Protein AF-A0A9Q9P8Y9-F1 (afdb_monomer)

Nearest PDB structures (foldseek):
  1ya9-assembly1_A  TM=4.836E-01  e=4.601E-01  Mus musculus
  8grx-assembly1_C  TM=4.770E-01  e=2.647E+00  Homo sapiens

Foldseek 3Di:
DDDPPPDPPPDDDPVVLVVVVVVLVVVVVVLVVLVVVLVPDDDDPPDPQVVQCVVCVPQRLVVLLSVLSVLLSVLSVVQVCVCVVVVNDDPPVSNVVSNVSSVVSNVLNCCLPVDPDSVNSNVSRD

Sequence (126 aa):
MNDPTGVRNTRESDADAQRGFEFLQLSFARLTALEQLVETLEERNRSSLAGDRAATAYNPIPDQVIGLLVAATDHLRAVQVTVEDSGGKILAMSLFTLVRSAIEMTGTGLWILQPRSRDDRVLRSF

Mean predicted aligned error: 5.81 Å

pLDDT: mean 90.91, std 10.77, range [40.72, 98.62]

Structure (mmCIF, N/CA/C/O backbone):
data_AF-A0A9Q9P8Y9-F1
#
_entry.id   AF-A0A9Q9P8Y9-F1
#
loop_
_atom_site.group_PDB
_atom_site.id
_atom_site.type_symbol
_atom_site.label_atom_id
_atom_site.label_alt_id
_atom_site.label_comp_id
_atom_site.label_asym_id
_atom_site.label_entity_id
_atom_site.label_seq_id
_atom_site.pdbx_PDB_ins_code
_atom_site.Cartn_x
_atom_site.Cartn_y
_atom_site.Cartn_z
_atom_site.occupancy
_atom_site.B_iso_or_equiv
_atom_site.auth_seq_id
_atom_site.auth_comp_id
_atom_site.auth_asym_id
_atom_site.auth_atom_id
_atom_site.pdbx_PDB_model_num
ATOM 1 N N . MET A 1 1 ? -15.771 25.275 35.945 1.00 40.72 1 MET A N 1
ATOM 2 C CA . MET A 1 1 ? -15.948 24.463 37.166 1.00 40.72 1 MET A CA 1
ATOM 3 C C . MET A 1 1 ? -15.036 23.260 36.997 1.00 40.72 1 MET A C 1
ATOM 5 O O . MET A 1 1 ? -15.264 22.485 36.081 1.00 40.72 1 MET A O 1
ATOM 9 N N . ASN A 1 2 ? -13.922 23.233 37.731 1.00 43.69 2 ASN A N 1
ATOM 10 C CA . ASN A 1 2 ? -12.843 22.255 37.558 1.00 43.69 2 ASN A CA 1
ATOM 11 C C . ASN A 1 2 ? -13.190 20.952 38.289 1.00 43.69 2 ASN A C 1
ATOM 13 O O . ASN A 1 2 ? -13.640 21.004 39.432 1.00 43.69 2 ASN A O 1
ATOM 17 N N . ASP A 1 3 ? -12.974 19.815 37.629 1.00 52.88 3 ASP A N 1
ATOM 18 C CA . ASP A 1 3 ? -13.078 18.476 38.217 1.00 52.88 3 ASP A CA 1
ATOM 19 C C . ASP A 1 3 ? -11.989 18.299 39.302 1.00 52.88 3 ASP A C 1
ATOM 21 O O . ASP A 1 3 ? -10.804 18.493 39.009 1.00 52.88 3 ASP A O 1
ATOM 25 N N . PRO A 1 4 ? -12.357 17.977 40.557 1.00 56.16 4 PRO A N 1
ATOM 26 C CA . PRO A 1 4 ? -11.436 17.936 41.691 1.00 56.16 4 PRO A CA 1
ATOM 27 C C . PRO A 1 4 ? -10.519 16.699 41.748 1.00 56.16 4 PRO A C 1
ATOM 29 O O . PRO A 1 4 ? -9.763 16.571 42.708 1.00 56.16 4 PRO A O 1
ATOM 32 N N . THR A 1 5 ? -10.536 15.793 40.762 1.00 63.19 5 THR A N 1
ATOM 33 C CA . THR A 1 5 ? -9.731 14.552 40.817 1.00 63.19 5 THR A CA 1
ATOM 34 C C . THR A 1 5 ? -8.419 14.573 40.026 1.00 63.19 5 THR A C 1
ATOM 36 O O . THR A 1 5 ? -7.591 13.687 40.215 1.00 63.19 5 THR A O 1
ATOM 39 N N . GLY A 1 6 ? -8.168 15.573 39.174 1.00 58.34 6 GLY A N 1
ATOM 40 C CA . GLY A 1 6 ? -6.882 15.747 38.472 1.00 58.34 6 GLY A CA 1
ATOM 41 C C . GLY A 1 6 ? -6.476 14.620 37.504 1.00 58.34 6 GLY A C 1
ATOM 42 O O . GLY A 1 6 ? -5.433 14.716 36.854 1.00 58.34 6 GLY A O 1
ATOM 43 N N . VAL A 1 7 ? -7.282 13.566 37.363 1.00 65.06 7 VAL A N 1
ATOM 44 C CA . VAL A 1 7 ? -7.034 12.474 36.422 1.00 65.06 7 VAL A CA 1
ATOM 45 C C . VAL A 1 7 ? -7.458 12.953 35.039 1.00 65.06 7 VAL A C 1
ATOM 47 O O . VAL A 1 7 ? -8.630 13.231 34.798 1.00 65.06 7 VA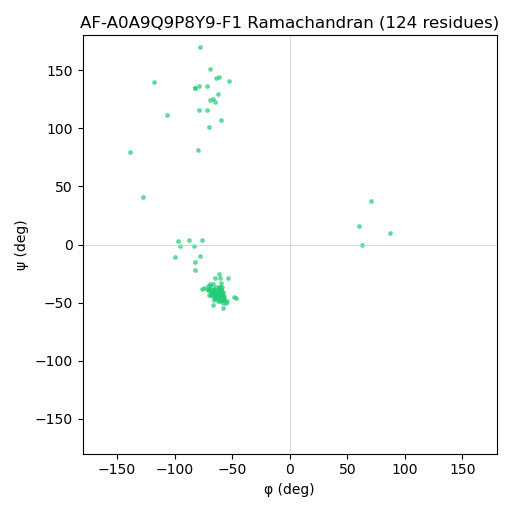L A O 1
ATOM 50 N N . ARG A 1 8 ? -6.506 13.067 34.105 1.00 62.22 8 ARG A N 1
ATOM 51 C CA . ARG A 1 8 ? -6.833 13.309 32.694 1.00 62.22 8 ARG A CA 1
ATOM 52 C C . ARG A 1 8 ? -7.692 12.149 32.198 1.00 62.22 8 ARG A C 1
ATOM 54 O O . ARG A 1 8 ? -7.180 11.052 31.995 1.00 62.22 8 ARG A O 1
ATOM 61 N N . ASN A 1 9 ? -8.981 12.397 31.991 1.00 68.75 9 ASN A N 1
ATOM 62 C CA . ASN A 1 9 ? -9.836 11.463 31.283 1.00 68.75 9 ASN A CA 1
ATOM 63 C C . ASN A 1 9 ? -9.423 11.465 29.802 1.00 68.75 9 ASN A C 1
ATOM 65 O O . ASN A 1 9 ? -9.742 12.394 29.066 1.00 68.75 9 ASN A O 1
ATOM 69 N N . THR A 1 10 ? -8.656 10.454 29.392 1.00 75.19 10 THR A N 1
ATOM 70 C CA . THR A 1 10 ? -8.249 10.236 27.995 1.00 75.19 10 THR A CA 1
ATOM 71 C C . THR A 1 10 ? -9.267 9.408 27.216 1.00 75.19 10 THR A C 1
ATOM 73 O O . THR A 1 10 ? -8.999 9.047 26.072 1.00 75.19 10 THR A O 1
ATOM 76 N N . ARG A 1 11 ? -10.409 9.060 27.827 1.00 79.50 11 ARG A N 1
ATOM 77 C CA . ARG A 1 11 ? -11.464 8.315 27.149 1.00 79.50 11 ARG A CA 1
ATOM 78 C C . ARG A 1 11 ? -12.107 9.215 26.098 1.00 79.50 11 ARG A C 1
ATOM 80 O O . ARG A 1 11 ? -12.604 10.295 26.407 1.00 79.50 11 ARG A O 1
ATOM 87 N N . GLU A 1 12 ? -12.107 8.724 24.871 1.00 81.62 12 GLU A N 1
ATOM 88 C CA . GLU A 1 12 ? -12.853 9.298 23.761 1.00 81.62 12 GLU A CA 1
ATOM 89 C C . GLU A 1 12 ? -14.364 9.285 24.062 1.00 81.62 12 GLU A C 1
ATOM 91 O O . GLU A 1 12 ? -14.868 8.376 24.731 1.00 81.62 12 GLU A O 1
ATOM 96 N N . SER A 1 13 ? -15.095 10.311 23.619 1.00 87.62 13 SER A N 1
ATOM 97 C CA . SER A 1 13 ? -16.550 10.314 23.781 1.00 87.62 13 SER A CA 1
ATOM 98 C C . SER A 1 13 ? -17.181 9.245 22.885 1.00 87.62 13 SER A C 1
ATOM 100 O O . SER A 1 13 ? -16.668 8.950 21.808 1.00 87.62 13 SER A O 1
ATOM 102 N N . ASP A 1 14 ? -18.324 8.682 23.281 1.00 87.88 14 ASP A N 1
ATOM 103 C CA . ASP A 1 14 ? -18.980 7.645 22.470 1.00 87.88 14 ASP A CA 1
ATOM 104 C C . ASP A 1 14 ? -19.375 8.176 21.071 1.00 87.88 14 ASP A C 1
ATOM 106 O O . AS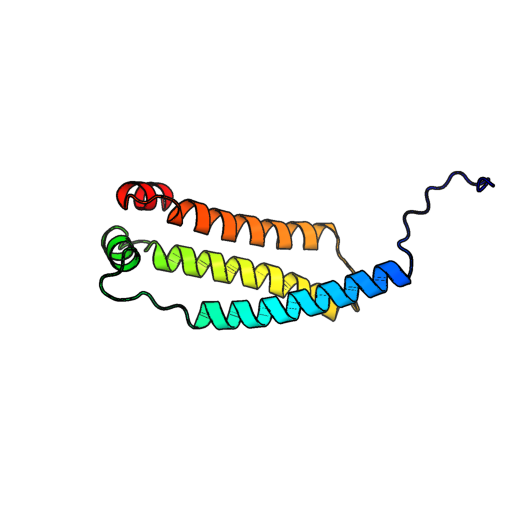P A 1 14 ? -19.364 7.437 20.088 1.00 87.88 14 ASP A O 1
ATOM 110 N N . ALA A 1 15 ? -19.655 9.482 20.957 1.00 88.62 15 ALA A N 1
ATOM 111 C CA . ALA A 1 15 ? -19.920 10.145 19.679 1.00 88.62 15 ALA A CA 1
ATOM 112 C C . ALA A 1 15 ? -18.665 10.257 18.793 1.00 88.62 15 ALA A C 1
ATOM 114 O O . ALA A 1 15 ? -18.757 10.112 17.576 1.00 88.62 15 ALA A O 1
ATOM 115 N N . ASP A 1 16 ? -17.495 10.515 19.380 1.00 88.25 16 ASP A N 1
ATOM 116 C CA . ASP A 1 16 ? -16.222 10.534 18.652 1.00 88.25 16 ASP A CA 1
ATOM 117 C C . ASP A 1 16 ? -15.843 9.129 18.178 1.00 88.25 16 ASP A C 1
ATOM 119 O O . ASP A 1 16 ? -15.528 8.951 17.002 1.00 88.25 16 ASP A O 1
ATOM 123 N N . ALA A 1 17 ? -16.002 8.126 19.046 1.00 84.56 17 ALA A N 1
ATOM 124 C CA . ALA A 1 17 ? -15.757 6.726 18.713 1.00 84.56 17 ALA A CA 1
ATOM 125 C C . ALA A 1 17 ? -16.641 6.252 17.544 1.00 84.56 17 ALA A C 1
ATOM 127 O O . ALA A 1 17 ? -16.152 5.625 16.602 1.00 84.56 17 ALA A O 1
ATOM 128 N N . GLN A 1 18 ? -17.931 6.613 17.553 1.00 87.69 18 GLN A N 1
ATOM 129 C CA . GLN A 1 18 ? -18.853 6.302 16.459 1.00 87.69 18 GLN A CA 1
ATOM 130 C C . GLN A 1 18 ? -18.425 6.965 15.139 1.00 87.69 18 GLN A C 1
ATOM 132 O O . GLN A 1 18 ? -18.389 6.306 14.099 1.00 87.69 18 GLN A O 1
ATOM 137 N N . ARG A 1 19 ? -18.031 8.247 15.173 1.00 89.88 19 ARG A N 1
ATOM 138 C CA . ARG A 1 19 ? -17.510 8.950 13.986 1.00 89.88 19 ARG A CA 1
ATOM 139 C C . ARG A 1 19 ? -16.224 8.315 13.456 1.00 89.88 19 ARG A C 1
ATOM 141 O O . ARG A 1 19 ? -16.052 8.199 12.243 1.00 89.88 19 ARG A O 1
ATOM 148 N N . GLY A 1 20 ? -15.330 7.892 14.349 1.00 88.06 20 GLY A N 1
ATOM 149 C CA . GLY A 1 20 ? -14.112 7.168 13.991 1.00 88.06 20 GLY A CA 1
ATOM 150 C C . GLY A 1 20 ? -14.419 5.850 13.279 1.00 88.06 20 GLY A C 1
ATOM 151 O O . GLY A 1 20 ? -13.811 5.544 12.252 1.00 88.06 20 GLY A O 1
ATOM 152 N N . PHE A 1 21 ? -15.413 5.105 13.766 1.00 85.56 21 PHE A N 1
ATOM 153 C CA . PHE A 1 21 ? -15.847 3.853 13.151 1.00 85.56 21 PHE A CA 1
ATOM 154 C C . PHE A 1 21 ? -16.440 4.055 11.747 1.00 85.56 21 PHE A C 1
ATOM 156 O O . PHE A 1 21 ? -16.061 3.350 10.813 1.00 85.56 21 PHE A O 1
ATOM 163 N N . GLU A 1 22 ? -17.296 5.060 11.555 1.00 90.12 22 GLU A N 1
ATOM 164 C CA . GLU A 1 22 ? -17.842 5.411 10.233 1.00 90.12 22 GLU A CA 1
ATOM 165 C C . GLU A 1 22 ? -16.736 5.799 9.238 1.00 90.12 22 GLU A C 1
ATOM 167 O O . GLU A 1 22 ? -16.745 5.387 8.074 1.00 90.12 22 GLU A O 1
ATOM 172 N N . PHE A 1 23 ? -15.731 6.547 9.701 1.00 91.19 23 PHE A N 1
ATOM 173 C CA . PHE A 1 23 ? -14.573 6.898 8.882 1.00 91.19 23 PHE A CA 1
ATOM 174 C C . PHE A 1 23 ? -13.733 5.669 8.494 1.00 91.19 23 PHE A C 1
ATOM 176 O O . PHE A 1 23 ? -13.256 5.578 7.356 1.00 91.19 23 PHE A O 1
ATOM 183 N N . LEU A 1 24 ? -13.572 4.705 9.406 1.00 89.25 24 LEU A N 1
ATOM 184 C CA . LEU A 1 24 ? -12.902 3.434 9.117 1.00 89.25 24 LEU A CA 1
ATOM 185 C C . LEU A 1 24 ? -13.667 2.626 8.066 1.00 89.25 24 LEU A C 1
ATOM 187 O O . LEU A 1 24 ? -13.057 2.181 7.098 1.00 89.25 24 LEU A O 1
ATOM 191 N N . GLN A 1 25 ? -14.992 2.518 8.180 1.00 89.94 25 GLN A N 1
ATOM 192 C CA . GLN A 1 25 ? -15.817 1.828 7.181 1.00 89.94 25 GLN A CA 1
ATOM 193 C C . GLN A 1 25 ? -15.671 2.444 5.784 1.00 89.94 25 GLN A C 1
ATOM 195 O O . GLN A 1 25 ? -15.470 1.725 4.802 1.00 89.94 25 GLN A O 1
ATOM 200 N N . LEU A 1 26 ? -15.700 3.778 5.684 1.00 94.00 26 LEU A N 1
ATOM 201 C CA . LEU A 1 26 ? -15.450 4.473 4.420 1.00 94.00 26 LEU A CA 1
ATOM 202 C C . LEU A 1 26 ? -14.048 4.163 3.872 1.00 94.00 26 LEU A C 1
ATOM 204 O O . LEU A 1 26 ? -13.869 3.985 2.666 1.00 94.00 26 LEU A O 1
ATOM 208 N N . SER A 1 27 ? -13.049 4.100 4.751 1.00 93.69 27 SER A N 1
ATOM 209 C CA . SER A 1 27 ? -11.667 3.790 4.379 1.00 93.69 27 SER A CA 1
ATOM 210 C C . SER A 1 27 ? -11.516 2.349 3.881 1.00 93.69 27 SER A C 1
ATOM 212 O O . SER A 1 27 ? -10.833 2.125 2.885 1.00 93.69 27 SER A O 1
ATOM 214 N N . PHE A 1 28 ? -12.212 1.386 4.485 1.00 94.06 28 PHE A N 1
ATOM 215 C CA . PHE A 1 28 ? -12.225 -0.016 4.053 1.00 94.06 28 PHE A CA 1
ATOM 216 C C . PHE A 1 28 ? -12.957 -0.230 2.722 1.00 94.06 28 PHE A C 1
ATOM 218 O O . PHE A 1 28 ? -12.512 -1.011 1.876 1.00 94.06 28 PHE A O 1
ATOM 225 N N . ALA A 1 29 ? -14.030 0.524 2.471 1.00 94.94 29 ALA A N 1
ATOM 226 C CA . ALA A 1 29 ? -14.674 0.535 1.158 1.00 94.94 29 ALA A CA 1
ATOM 227 C C . ALA A 1 29 ? -13.716 1.053 0.069 1.00 94.94 29 ALA A C 1
ATOM 229 O O . ALA A 1 29 ? -13.619 0.471 -1.012 1.00 94.94 29 ALA A O 1
ATOM 230 N N . ARG A 1 30 ? -12.951 2.113 0.368 1.00 95.88 30 ARG A N 1
ATOM 231 C CA . ARG A 1 30 ? -11.913 2.633 -0.538 1.00 95.88 30 ARG A CA 1
ATOM 232 C C . ARG A 1 30 ? -10.780 1.635 -0.751 1.00 95.88 30 ARG A C 1
ATOM 234 O O . ARG A 1 30 ? -10.340 1.488 -1.884 1.00 95.88 30 ARG A O 1
ATOM 241 N N . LEU A 1 31 ? -10.336 0.950 0.304 1.00 96.56 31 LEU A N 1
ATOM 242 C CA . LEU A 1 31 ? -9.324 -0.104 0.207 1.00 96.56 31 LEU A CA 1
ATOM 243 C C . LEU A 1 31 ? -9.764 -1.202 -0.765 1.00 96.56 31 LEU A C 1
ATOM 245 O O . LEU A 1 31 ? -9.011 -1.546 -1.665 1.00 96.56 31 LEU A O 1
ATOM 249 N N . THR A 1 32 ? -11.007 -1.670 -0.646 1.00 96.62 32 THR A N 1
ATOM 250 C CA . THR A 1 32 ? -11.556 -2.703 -1.539 1.00 96.62 32 THR A CA 1
ATOM 251 C C . THR A 1 32 ? -11.535 -2.259 -3.007 1.00 96.62 32 THR A C 1
ATOM 253 O O . THR A 1 32 ? -11.146 -3.021 -3.886 1.00 96.62 32 THR A O 1
ATOM 256 N N . ALA A 1 33 ? -11.901 -1.004 -3.289 1.00 95.75 33 ALA A N 1
ATOM 257 C CA . ALA A 1 33 ? -11.825 -0.462 -4.646 1.00 95.75 33 ALA A CA 1
ATOM 258 C C . ALA A 1 33 ? -10.375 -0.319 -5.153 1.00 95.75 33 ALA A C 1
ATOM 260 O O . ALA A 1 33 ? -10.116 -0.483 -6.344 1.00 95.75 33 ALA A O 1
ATOM 261 N N . LEU A 1 34 ? -9.426 -0.007 -4.264 1.00 95.75 34 LEU A N 1
ATOM 262 C CA . LEU A 1 34 ? -8.006 0.094 -4.605 1.00 95.75 34 LEU A CA 1
ATOM 263 C C . LEU A 1 34 ? -7.386 -1.271 -4.908 1.00 95.75 34 LEU A C 1
ATOM 265 O O . LEU A 1 34 ? -6.658 -1.376 -5.886 1.00 95.75 34 LEU A O 1
ATOM 269 N N . GLU A 1 35 ? -7.689 -2.301 -4.120 1.00 96.88 35 GLU A N 1
ATOM 270 C CA . GLU A 1 35 ? -7.240 -3.678 -4.376 1.00 96.88 35 GLU A CA 1
ATOM 271 C C . GLU A 1 35 ? -7.700 -4.149 -5.761 1.00 96.88 35 GLU A C 1
ATOM 273 O O . GLU A 1 35 ? -6.882 -4.574 -6.573 1.00 96.88 35 GLU A O 1
ATOM 278 N N . GLN A 1 36 ? -8.980 -3.938 -6.087 1.00 96.12 36 GLN A N 1
ATOM 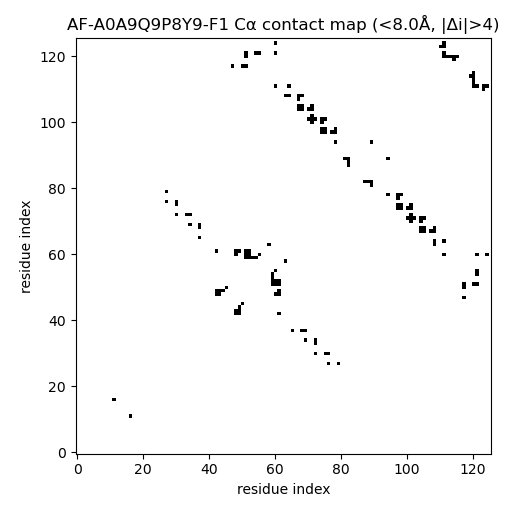279 C CA . GLN A 1 36 ? -9.524 -4.237 -7.416 1.00 96.12 36 GLN A CA 1
ATOM 280 C C . GLN A 1 36 ? -8.800 -3.469 -8.526 1.00 96.12 36 GLN A C 1
ATOM 282 O O . GLN A 1 36 ? -8.529 -4.017 -9.591 1.00 96.12 36 GLN A O 1
ATOM 287 N N . LEU A 1 37 ? -8.466 -2.194 -8.299 1.00 95.44 37 LEU A N 1
ATOM 288 C CA . LEU A 1 37 ? -7.702 -1.419 -9.272 1.00 95.44 37 LEU A CA 1
ATOM 289 C C . LEU A 1 37 ? -6.308 -2.021 -9.479 1.00 95.44 37 LEU A C 1
ATOM 291 O O . LEU A 1 37 ? -5.898 -2.175 -10.627 1.00 95.44 37 LEU A O 1
ATOM 295 N N . VAL A 1 38 ? -5.604 -2.369 -8.397 1.00 95.31 38 VAL A N 1
ATOM 296 C CA . VAL A 1 38 ? -4.253 -2.952 -8.439 1.00 95.31 38 VAL A CA 1
ATOM 297 C C . VAL A 1 38 ? -4.236 -4.258 -9.233 1.00 95.31 38 VAL A C 1
ATOM 299 O O . VAL A 1 38 ? -3.359 -4.426 -10.075 1.00 95.31 38 VAL A O 1
ATOM 302 N N . GLU A 1 39 ? -5.232 -5.126 -9.049 1.00 92.62 39 GLU A N 1
ATOM 303 C CA . GLU A 1 39 ? -5.371 -6.388 -9.797 1.00 92.62 39 GLU A CA 1
ATOM 304 C C . GLU A 1 39 ? -5.531 -6.188 -11.312 1.00 92.62 39 GLU A C 1
ATOM 306 O O . GLU A 1 39 ? -5.183 -7.066 -12.098 1.00 92.62 39 GLU A O 1
ATOM 311 N N . THR A 1 40 ? -6.041 -5.029 -11.733 1.00 94.25 40 THR A N 1
ATOM 312 C CA . THR A 1 40 ? -6.257 -4.696 -13.152 1.00 94.25 40 THR A CA 1
ATOM 313 C C . THR A 1 40 ? -5.109 -3.909 -13.784 1.00 94.25 40 THR A C 1
ATOM 315 O O . THR A 1 40 ? -5.179 -3.553 -14.963 1.00 94.25 40 THR A O 1
ATOM 318 N N . LEU A 1 41 ? -4.063 -3.576 -13.019 1.00 92.62 41 LEU A N 1
ATOM 319 C CA . LEU A 1 41 ? -2.945 -2.800 -13.538 1.00 92.62 41 LEU A CA 1
ATOM 320 C C . LEU A 1 41 ? -2.099 -3.646 -14.485 1.00 92.62 41 LEU A C 1
ATOM 322 O O . LEU A 1 41 ? -1.416 -4.583 -14.084 1.00 92.62 41 LEU A O 1
ATOM 326 N N . GLU A 1 42 ? -2.075 -3.232 -15.746 1.00 90.00 42 GLU A N 1
ATOM 327 C CA . GLU A 1 42 ? -1.238 -3.843 -16.768 1.00 90.00 42 GLU A CA 1
ATOM 328 C C . GLU A 1 42 ? -0.223 -2.844 -17.320 1.00 90.00 42 GLU A C 1
ATOM 330 O O . GLU A 1 42 ? -0.511 -1.666 -17.578 1.00 90.00 42 GLU A O 1
ATOM 335 N N . GLU A 1 43 ? 0.991 -3.336 -17.552 1.00 90.38 43 GLU A N 1
ATOM 336 C CA . GLU A 1 43 ? 1.997 -2.591 -18.291 1.00 90.38 43 GLU A CA 1
ATOM 337 C C . GLU A 1 43 ? 1.549 -2.421 -19.747 1.00 90.38 43 GLU A C 1
ATOM 339 O O . GLU A 1 43 ? 1.294 -3.381 -20.472 1.00 90.38 43 GLU A O 1
ATOM 344 N N . ARG A 1 44 ? 1.508 -1.173 -20.218 1.00 91.56 44 ARG A N 1
ATOM 345 C CA . ARG A 1 44 ? 1.228 -0.894 -21.628 1.00 91.56 44 ARG A CA 1
ATOM 346 C C . ARG A 1 44 ? 2.489 -1.035 -22.471 1.00 91.56 44 ARG A C 1
ATOM 348 O O . ARG A 1 44 ? 3.523 -0.436 -22.160 1.00 91.56 44 ARG A O 1
ATOM 355 N N . ASN A 1 45 ? 2.361 -1.710 -23.610 1.00 89.62 45 ASN A N 1
ATOM 356 C CA . ASN A 1 45 ? 3.409 -1.776 -24.626 1.00 89.62 45 ASN A CA 1
ATOM 357 C C . ASN A 1 45 ? 3.897 -0.375 -25.026 1.00 89.62 45 ASN A C 1
ATOM 359 O O . ASN A 1 45 ? 3.103 0.553 -25.187 1.00 89.62 45 ASN A O 1
ATOM 363 N N . ARG A 1 46 ? 5.216 -0.238 -25.228 1.00 92.00 46 ARG A N 1
ATOM 364 C CA . ARG A 1 46 ? 5.890 1.023 -25.607 1.00 92.00 46 ARG A CA 1
ATOM 365 C C . ARG A 1 46 ? 5.725 2.167 -24.592 1.00 92.00 46 ARG A C 1
ATOM 367 O O . ARG A 1 46 ? 5.986 3.320 -24.930 1.00 92.00 46 ARG A O 1
ATOM 374 N N . SER A 1 47 ? 5.311 1.867 -23.362 1.00 93.06 47 SER A N 1
ATOM 375 C CA . SER A 1 47 ? 5.306 2.829 -22.259 1.00 93.06 47 SER A CA 1
ATOM 376 C C . SER A 1 47 ? 6.707 3.030 -21.668 1.00 93.06 47 SER A C 1
ATOM 378 O O . SER A 1 47 ? 7.643 2.283 -21.960 1.00 93.06 47 SER A O 1
ATOM 380 N N . SER A 1 48 ? 6.852 4.032 -20.794 1.00 92.69 48 SER A N 1
ATOM 381 C CA . SER A 1 48 ? 8.087 4.215 -20.021 1.00 92.69 48 SER A CA 1
ATOM 382 C C . SER A 1 48 ? 8.410 2.980 -19.169 1.00 92.69 48 SER A C 1
ATOM 384 O O . SER A 1 48 ? 9.560 2.548 -19.164 1.00 92.69 48 SER A O 1
ATOM 386 N N . LEU A 1 49 ? 7.391 2.382 -18.537 1.00 93.00 49 LEU A N 1
ATOM 387 C CA . LEU A 1 49 ? 7.514 1.183 -17.698 1.00 93.00 49 LEU A CA 1
ATOM 388 C C . LEU A 1 49 ? 7.974 -0.046 -18.491 1.00 93.00 49 LEU A C 1
ATOM 390 O O . LEU A 1 49 ? 8.804 -0.800 -17.996 1.00 93.00 49 LEU A O 1
ATOM 394 N N . ALA A 1 50 ? 7.533 -0.194 -19.744 1.00 94.88 50 ALA A N 1
ATOM 395 C CA . ALA A 1 50 ? 8.025 -1.256 -20.627 1.00 94.88 50 ALA A CA 1
ATOM 396 C C . ALA A 1 50 ? 9.535 -1.143 -20.882 1.00 94.88 50 ALA A C 1
ATOM 398 O O . ALA A 1 50 ? 10.264 -2.135 -20.913 1.00 94.88 50 ALA A O 1
ATOM 399 N N . GLY A 1 51 ? 10.033 0.089 -21.021 1.00 94.94 51 GLY A N 1
ATOM 400 C CA . GLY A 1 51 ? 11.469 0.334 -21.102 1.00 94.94 51 GLY A CA 1
ATOM 401 C C . GLY A 1 51 ? 12.201 0.068 -19.784 1.00 94.94 51 GLY A C 1
ATOM 402 O O . GLY A 1 51 ? 13.341 -0.386 -19.808 1.00 94.94 51 GLY A O 1
ATOM 403 N N . ASP A 1 52 ? 11.557 0.328 -18.646 1.00 96.31 52 ASP A N 1
ATOM 404 C CA . ASP A 1 52 ? 12.128 0.068 -17.321 1.00 96.31 52 ASP A CA 1
ATOM 405 C C . ASP A 1 52 ? 12.265 -1.438 -17.067 1.00 96.31 52 ASP A C 1
ATOM 407 O O . ASP A 1 52 ? 13.325 -1.883 -16.629 1.00 96.31 52 ASP A O 1
ATOM 411 N N . ARG A 1 53 ? 11.259 -2.241 -17.448 1.00 95.88 53 ARG A N 1
ATOM 412 C CA . ARG A 1 53 ? 11.335 -3.711 -17.439 1.00 95.88 53 ARG A CA 1
ATOM 413 C C . ARG A 1 53 ? 12.525 -4.220 -18.243 1.00 95.88 53 ARG A C 1
ATOM 415 O O . ARG A 1 53 ? 13.306 -5.020 -17.737 1.00 95.88 53 ARG A O 1
ATOM 422 N N . ALA A 1 54 ? 12.687 -3.741 -19.477 1.00 94.88 54 ALA A N 1
ATOM 423 C CA . ALA A 1 54 ? 13.793 -4.160 -20.337 1.00 94.88 54 ALA A CA 1
ATOM 424 C C . ALA A 1 54 ? 15.172 -3.849 -19.721 1.00 94.88 54 ALA A C 1
ATOM 426 O O . ALA A 1 54 ? 16.113 -4.617 -19.909 1.00 94.88 54 ALA A O 1
ATOM 427 N N . ALA A 1 55 ? 15.287 -2.755 -18.962 1.00 95.94 55 ALA A N 1
ATOM 428 C CA . ALA A 1 55 ? 16.520 -2.359 -18.281 1.00 95.94 55 ALA A CA 1
ATOM 429 C C . ALA A 1 55 ? 16.762 -3.082 -16.940 1.00 95.94 55 ALA A C 1
ATOM 431 O O . ALA A 1 55 ? 17.880 -3.056 -16.434 1.00 95.94 55 ALA A O 1
ATOM 432 N N . THR A 1 56 ? 15.743 -3.731 -16.366 1.00 95.69 56 THR A N 1
ATOM 433 C CA . THR A 1 56 ? 15.789 -4.370 -15.035 1.00 95.69 56 THR A CA 1
ATOM 434 C C . THR A 1 56 ? 15.334 -5.829 -15.082 1.00 95.69 56 THR A C 1
ATOM 436 O O . THR A 1 56 ? 14.649 -6.308 -14.189 1.00 95.69 56 THR A O 1
ATOM 439 N N . ALA A 1 57 ? 15.736 -6.572 -16.119 1.00 88.38 57 ALA A N 1
ATOM 440 C CA . ALA A 1 57 ? 15.193 -7.900 -16.433 1.00 88.38 57 ALA A CA 1
ATOM 441 C C . ALA A 1 57 ? 15.219 -8.928 -15.280 1.00 88.38 57 ALA A C 1
ATOM 443 O O . ALA A 1 57 ? 14.364 -9.808 -15.245 1.00 88.38 57 ALA A O 1
ATOM 444 N N . TYR A 1 58 ? 16.173 -8.832 -14.347 1.00 91.06 58 TYR A N 1
ATOM 445 C CA . TYR A 1 58 ? 16.248 -9.729 -13.185 1.00 91.06 58 TYR A CA 1
ATOM 446 C C . TYR A 1 58 ? 15.216 -9.401 -12.094 1.00 91.06 58 TYR A C 1
ATOM 448 O O . TYR A 1 58 ? 14.658 -10.309 -11.487 1.00 91.06 58 TYR A O 1
ATOM 456 N N . ASN A 1 59 ? 14.962 -8.114 -11.847 1.00 94.06 59 ASN A N 1
ATOM 457 C CA . ASN A 1 59 ? 13.983 -7.642 -10.870 1.00 94.06 59 ASN A CA 1
ATOM 458 C C . ASN A 1 59 ? 13.223 -6.445 -11.462 1.00 94.06 59 ASN A C 1
ATOM 460 O O . ASN A 1 59 ? 13.587 -5.297 -11.187 1.00 94.06 59 ASN A O 1
ATOM 464 N N . PRO A 1 60 ? 12.230 -6.682 -12.336 1.00 96.38 60 PRO A N 1
ATOM 465 C CA . PRO A 1 60 ? 11.639 -5.615 -13.130 1.00 96.38 60 PRO A CA 1
ATOM 466 C C . PRO A 1 60 ? 10.961 -4.545 -12.277 1.00 96.38 60 PRO A C 1
ATOM 468 O O . PRO A 1 60 ? 10.100 -4.857 -11.460 1.00 96.38 60 PRO A O 1
ATOM 471 N N . ILE A 1 61 ? 11.279 -3.270 -12.520 1.00 97.06 61 ILE A N 1
ATOM 472 C CA . ILE A 1 61 ? 10.654 -2.131 -11.819 1.00 97.06 61 ILE A CA 1
ATOM 473 C C . ILE A 1 61 ? 9.116 -2.208 -11.786 1.00 97.06 61 ILE A C 1
ATOM 475 O O . ILE A 1 61 ? 8.553 -1.979 -10.715 1.00 97.06 61 ILE A O 1
ATOM 479 N N . PRO A 1 62 ? 8.403 -2.532 -12.887 1.00 96.19 62 PRO A N 1
ATOM 480 C CA . PRO A 1 62 ? 6.946 -2.644 -12.829 1.00 96.19 62 PRO A CA 1
ATOM 481 C C . PRO A 1 62 ? 6.471 -3.714 -11.836 1.00 96.19 62 PRO A C 1
ATOM 483 O O . PRO A 1 62 ? 5.521 -3.473 -11.098 1.00 96.19 62 PRO A O 1
ATOM 486 N N . ASP A 1 63 ? 7.167 -4.850 -11.763 1.00 96.00 63 ASP A N 1
ATOM 487 C CA . ASP A 1 63 ? 6.820 -5.948 -10.855 1.00 96.00 63 ASP A CA 1
ATOM 488 C C . ASP A 1 63 ? 7.120 -5.564 -9.401 1.00 96.00 63 ASP A C 1
ATOM 490 O O . ASP A 1 63 ? 6.311 -5.832 -8.515 1.00 96.00 63 ASP A O 1
ATOM 494 N N . GLN A 1 64 ? 8.229 -4.854 -9.157 1.00 97.06 64 GLN A N 1
ATOM 495 C CA . GLN A 1 64 ? 8.541 -4.288 -7.840 1.00 97.06 64 GLN A CA 1
ATOM 496 C C . GLN A 1 64 ? 7.440 -3.332 -7.367 1.00 97.06 64 GLN A C 1
ATOM 498 O O . GLN A 1 64 ? 6.973 -3.431 -6.235 1.00 97.06 64 GLN A O 1
ATOM 503 N N . VAL A 1 65 ? 6.998 -2.414 -8.231 1.00 97.00 65 VAL A N 1
ATOM 504 C CA . VAL A 1 65 ? 5.946 -1.442 -7.904 1.00 97.00 65 VAL A CA 1
ATOM 505 C C . VAL A 1 65 ? 4.622 -2.141 -7.609 1.00 97.00 65 VAL A C 1
ATOM 507 O O . VAL A 1 65 ? 3.969 -1.789 -6.628 1.00 97.00 65 VAL A O 1
ATOM 510 N N . ILE A 1 66 ? 4.230 -3.132 -8.415 1.00 96.69 66 ILE A N 1
ATOM 511 C CA . ILE A 1 66 ? 3.025 -3.927 -8.147 1.00 96.69 66 ILE A CA 1
ATOM 512 C C . ILE A 1 66 ? 3.158 -4.667 -6.815 1.00 96.69 66 ILE A C 1
ATOM 514 O O . ILE A 1 66 ? 2.250 -4.588 -5.994 1.00 96.69 66 ILE A O 1
ATOM 518 N N . GLY A 1 67 ? 4.302 -5.300 -6.547 1.00 96.69 67 GLY A N 1
ATOM 519 C CA . GLY A 1 67 ? 4.561 -5.967 -5.271 1.00 96.69 67 GLY A CA 1
ATOM 520 C C . GLY A 1 67 ? 4.459 -5.023 -4.068 1.00 96.69 67 GLY A C 1
ATOM 521 O O . GLY A 1 67 ? 3.858 -5.378 -3.059 1.00 96.69 67 GLY A O 1
ATOM 522 N N . LEU A 1 68 ? 4.975 -3.796 -4.186 1.00 98.06 68 LEU A N 1
ATOM 523 C CA . LEU A 1 68 ? 4.861 -2.762 -3.152 1.00 98.06 68 LEU A CA 1
ATOM 524 C C . LEU A 1 68 ? 3.409 -2.308 -2.941 1.00 98.06 68 LEU A C 1
ATOM 526 O O . LEU A 1 68 ? 2.998 -2.090 -1.802 1.00 98.06 68 LEU A O 1
ATOM 530 N N . LEU A 1 69 ? 2.623 -2.177 -4.014 1.00 97.69 69 LEU A N 1
ATOM 531 C CA . LEU A 1 69 ? 1.198 -1.844 -3.919 1.00 97.69 69 LEU A CA 1
ATOM 532 C C . LEU A 1 69 ? 0.403 -2.967 -3.247 1.00 97.69 69 LEU A C 1
ATOM 534 O O . LEU A 1 69 ? -0.360 -2.675 -2.332 1.00 97.69 69 LEU A O 1
ATOM 538 N N . VAL A 1 70 ? 0.636 -4.223 -3.642 1.00 97.75 70 VAL A N 1
ATOM 539 C CA . VAL A 1 70 ? 0.017 -5.407 -3.025 1.00 97.75 70 VAL A CA 1
ATOM 540 C C . VAL A 1 70 ? 0.371 -5.489 -1.541 1.00 97.75 70 VAL A C 1
ATOM 542 O O . VAL A 1 70 ? -0.517 -5.603 -0.702 1.00 97.75 70 VAL A O 1
ATOM 545 N N . ALA A 1 71 ? 1.650 -5.335 -1.185 1.00 98.19 71 ALA A N 1
ATOM 546 C CA . ALA A 1 71 ? 2.075 -5.336 0.214 1.00 98.19 71 ALA A CA 1
ATOM 547 C C . ALA A 1 71 ? 1.413 -4.204 1.019 1.00 98.19 71 ALA A C 1
ATOM 549 O O . ALA A 1 71 ? 1.002 -4.401 2.164 1.00 98.19 71 ALA A O 1
ATOM 550 N N . ALA A 1 72 ? 1.276 -3.013 0.428 1.00 98.38 72 ALA A N 1
ATOM 551 C CA . ALA A 1 72 ? 0.600 -1.901 1.080 1.00 98.38 72 ALA A CA 1
ATOM 552 C C . ALA A 1 72 ? -0.887 -2.187 1.325 1.00 98.38 72 ALA A C 1
ATOM 554 O O . ALA A 1 72 ? -1.377 -1.932 2.428 1.00 98.38 72 ALA A O 1
ATOM 555 N N . THR A 1 73 ? -1.603 -2.714 0.328 1.00 98.00 73 THR A N 1
ATOM 556 C CA . THR A 1 73 ? -3.022 -3.057 0.478 1.00 98.00 73 THR A CA 1
ATOM 557 C C . THR A 1 73 ? -3.223 -4.205 1.459 1.00 98.00 73 THR A C 1
ATOM 559 O O . THR A 1 73 ? -4.101 -4.099 2.311 1.00 98.00 73 THR A O 1
ATOM 562 N N . ASP A 1 74 ? -2.354 -5.218 1.457 1.00 97.94 74 ASP A N 1
ATOM 563 C CA . ASP A 1 74 ? -2.397 -6.333 2.411 1.00 97.94 74 ASP A CA 1
ATOM 564 C C . ASP A 1 74 ? -2.226 -5.861 3.859 1.00 97.94 74 ASP A C 1
ATOM 566 O O . ASP A 1 74 ? -2.965 -6.282 4.752 1.00 97.94 74 ASP A O 1
ATOM 570 N N . HIS A 1 75 ? -1.298 -4.933 4.118 1.00 98.12 75 HIS A N 1
ATOM 571 C CA . HIS A 1 75 ? -1.143 -4.353 5.452 1.00 98.12 75 HIS A CA 1
ATOM 572 C C . HIS A 1 75 ? -2.401 -3.606 5.915 1.00 98.12 75 HIS A C 1
ATOM 574 O O . HIS A 1 75 ? -2.795 -3.725 7.077 1.00 98.12 75 HIS A O 1
ATOM 580 N N . LEU A 1 76 ? -3.062 -2.863 5.023 1.00 97.19 76 LEU A N 1
ATOM 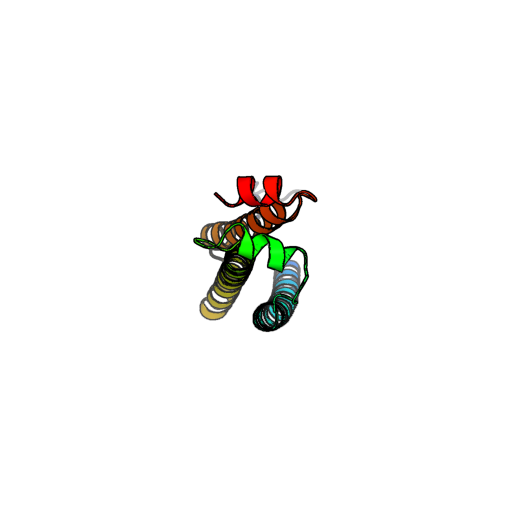581 C CA . LEU A 1 76 ? -4.319 -2.179 5.341 1.00 97.19 76 LEU A CA 1
ATOM 582 C C . LEU A 1 76 ? -5.483 -3.166 5.507 1.00 97.19 76 LEU A C 1
ATOM 584 O O . LEU A 1 76 ? -6.324 -2.983 6.388 1.00 97.19 76 LEU A O 1
ATOM 588 N N . ARG A 1 77 ? -5.508 -4.247 4.725 1.00 97.25 77 ARG A N 1
ATOM 589 C CA . ARG A 1 77 ? -6.490 -5.326 4.850 1.00 97.25 77 ARG A CA 1
ATOM 590 C C . ARG A 1 77 ? -6.339 -6.048 6.184 1.00 97.25 77 ARG A C 1
ATOM 592 O O . ARG A 1 77 ? -7.335 -6.312 6.851 1.00 97.25 77 ARG A O 1
ATOM 599 N N . ALA A 1 78 ? -5.107 -6.274 6.634 1.00 96.38 78 ALA A N 1
ATOM 600 C CA . ALA A 1 78 ? -4.830 -6.822 7.957 1.00 96.38 78 ALA A CA 1
ATOM 601 C C . ALA A 1 78 ? -5.342 -5.910 9.087 1.00 96.38 78 ALA A C 1
ATOM 603 O O . ALA A 1 78 ? -5.846 -6.416 10.092 1.00 96.38 78 ALA A O 1
ATOM 604 N N . VAL A 1 79 ? -5.271 -4.579 8.927 1.00 94.50 79 VAL A N 1
ATOM 605 C CA . VAL A 1 79 ? -5.898 -3.635 9.872 1.00 94.50 79 VAL A CA 1
ATOM 606 C C . VAL A 1 79 ? -7.405 -3.861 9.931 1.00 94.50 79 VAL A C 1
ATOM 608 O O . VAL A 1 79 ? -7.943 -3.991 11.029 1.00 94.50 79 VAL A O 1
ATOM 611 N N . GLN A 1 80 ? -8.073 -3.942 8.777 1.00 94.56 80 GLN A N 1
ATOM 612 C CA . GLN A 1 80 ? -9.515 -4.184 8.716 1.00 94.56 80 GLN A CA 1
ATOM 613 C C . GLN A 1 80 ? -9.905 -5.483 9.418 1.00 94.56 80 GLN A C 1
ATOM 615 O O . GLN A 1 80 ? -10.705 -5.446 10.350 1.00 94.56 80 GLN A O 1
ATOM 620 N N . VAL A 1 81 ? -9.290 -6.600 9.019 1.00 94.50 81 VAL A N 1
ATOM 621 C CA . VAL A 1 81 ? -9.571 -7.927 9.586 1.00 94.50 81 VAL A CA 1
ATOM 622 C C . VAL A 1 81 ? -9.356 -7.917 11.100 1.00 94.50 81 VAL A C 1
ATOM 624 O O . VAL A 1 81 ? -10.213 -8.368 11.847 1.00 94.50 81 VAL A O 1
ATOM 627 N N . THR A 1 82 ? -8.265 -7.311 11.582 1.00 92.69 82 THR A N 1
ATOM 628 C CA . THR A 1 82 ? -7.981 -7.228 13.025 1.00 92.69 82 THR A CA 1
ATOM 629 C C . THR A 1 82 ? -9.051 -6.439 13.785 1.00 92.69 82 THR A C 1
ATOM 631 O O . THR A 1 82 ? -9.453 -6.827 14.885 1.00 92.69 82 THR A O 1
ATOM 634 N N . VAL A 1 83 ? -9.506 -5.310 13.238 1.00 89.81 83 VAL A N 1
ATOM 635 C CA . VAL A 1 83 ? -10.540 -4.481 13.875 1.00 89.81 83 VAL A CA 1
ATOM 636 C C . VAL A 1 83 ? -11.885 -5.207 13.878 1.00 89.81 83 VAL A C 1
ATOM 638 O O . VAL A 1 83 ? -12.556 -5.218 14.907 1.00 89.81 83 VAL A O 1
ATOM 641 N N . GLU A 1 84 ? -12.266 -5.841 12.771 1.00 90.81 84 GLU A N 1
ATOM 642 C CA . GLU A 1 84 ? -13.529 -6.577 12.646 1.00 90.81 84 GLU A CA 1
ATOM 643 C C . GLU A 1 84 ? -13.553 -7.816 13.558 1.00 90.81 84 GLU A C 1
ATOM 645 O O . GLU A 1 84 ? -14.447 -7.935 14.400 1.00 90.81 84 GLU A O 1
ATOM 650 N N . ASP A 1 85 ? -12.529 -8.672 13.490 1.00 92.06 85 ASP A N 1
ATOM 651 C CA . ASP A 1 85 ? -12.446 -9.923 14.260 1.00 92.06 85 ASP A CA 1
ATOM 652 C C . ASP A 1 85 ? -12.361 -9.689 15.771 1.00 92.06 85 ASP A C 1
ATOM 654 O O . ASP A 1 85 ? -12.805 -10.507 16.581 1.00 92.06 85 ASP A O 1
ATOM 658 N N . SER A 1 86 ? -11.797 -8.555 16.185 1.00 88.94 86 SER A N 1
ATOM 659 C CA . SER A 1 86 ? -11.690 -8.204 17.600 1.00 88.94 86 SER A CA 1
ATOM 660 C C . SER A 1 86 ? -12.956 -7.557 18.178 1.00 88.94 86 SER A C 1
ATOM 662 O O . SER A 1 86 ? -12.986 -7.242 19.375 1.00 88.94 86 SER A O 1
ATOM 664 N N . GLY A 1 87 ? -13.995 -7.358 17.358 1.00 86.12 87 GLY A N 1
ATOM 665 C CA . GLY A 1 87 ? -15.222 -6.661 17.743 1.00 86.12 87 GLY A CA 1
ATOM 666 C C . GLY A 1 87 ? -15.013 -5.157 17.934 1.00 86.12 87 GLY A C 1
ATOM 667 O O . GLY A 1 87 ? -15.559 -4.576 18.871 1.00 86.12 87 GLY A O 1
ATOM 668 N N . GLY A 1 88 ? -14.181 -4.535 17.095 1.00 80.94 88 GLY A N 1
ATOM 669 C CA . GLY A 1 88 ? -13.874 -3.103 17.128 1.00 80.94 88 GLY A CA 1
ATOM 670 C C . GLY A 1 88 ? -12.727 -2.713 18.064 1.00 80.94 88 GLY A C 1
ATOM 671 O O . GLY A 1 88 ? -12.511 -1.524 18.303 1.00 80.94 88 GLY A O 1
ATOM 672 N N . LYS A 1 89 ? -11.974 -3.674 18.617 1.00 83.38 89 LYS A N 1
ATOM 673 C CA . LYS A 1 89 ? -10.835 -3.363 19.492 1.00 83.38 89 LYS A CA 1
ATOM 674 C C . LYS A 1 89 ? -9.620 -2.963 18.661 1.00 83.38 89 LYS A C 1
ATOM 676 O O . LYS A 1 89 ? -9.242 -3.609 17.691 1.00 83.38 89 LYS A O 1
ATOM 681 N N . ILE A 1 90 ? -8.949 -1.907 19.102 1.00 82.94 90 ILE A N 1
ATOM 682 C CA . ILE A 1 90 ? -7.783 -1.361 18.412 1.00 82.94 90 ILE A CA 1
ATOM 683 C C . ILE A 1 90 ? -6.514 -1.717 19.189 1.00 82.94 90 ILE A C 1
ATOM 685 O O . ILE A 1 90 ? -6.252 -1.197 20.273 1.00 82.94 90 ILE A O 1
ATOM 689 N N . LEU A 1 91 ? -5.692 -2.593 18.609 1.00 86.81 91 LEU A N 1
ATOM 690 C CA . LEU A 1 91 ? -4.335 -2.878 19.082 1.00 86.81 91 LEU A CA 1
ATOM 691 C C . LEU A 1 91 ? -3.385 -1.777 18.592 1.00 86.81 91 LEU A C 1
ATOM 693 O O . LEU A 1 91 ? -2.715 -1.934 17.574 1.00 86.81 91 LEU A O 1
ATOM 697 N N . ALA A 1 92 ? -3.357 -0.645 19.300 1.00 86.00 92 ALA A N 1
ATOM 698 C CA . ALA A 1 92 ? -2.751 0.607 18.830 1.00 86.00 92 ALA A CA 1
ATOM 699 C C . ALA A 1 92 ? -1.351 0.453 18.201 1.00 86.00 92 ALA A C 1
ATOM 701 O O . ALA A 1 92 ? -1.111 0.971 17.113 1.00 86.00 92 ALA A O 1
ATOM 702 N N . MET A 1 93 ? -0.445 -0.296 18.839 1.00 91.19 93 MET A N 1
ATOM 703 C CA . MET A 1 93 ? 0.912 -0.494 18.313 1.00 91.19 93 MET A CA 1
ATOM 704 C C . MET A 1 93 ? 0.949 -1.385 17.069 1.00 91.19 93 MET A C 1
ATOM 706 O O . MET A 1 93 ? 1.695 -1.099 16.138 1.00 91.19 93 MET A O 1
ATOM 710 N N . SER A 1 94 ? 0.128 -2.435 17.025 1.00 92.31 94 SER A N 1
ATOM 711 C CA . SER A 1 94 ? 0.025 -3.309 15.854 1.00 92.31 94 SER A CA 1
ATOM 712 C C . SER A 1 94 ? -0.542 -2.550 14.656 1.00 92.31 94 SER A C 1
ATOM 714 O O . SER A 1 94 ? 0.033 -2.608 13.571 1.00 92.31 94 SER A O 1
ATOM 716 N N . LEU A 1 95 ? -1.619 -1.780 14.859 1.00 92.00 95 LEU A N 1
ATOM 717 C CA . LEU A 1 95 ? -2.197 -0.947 13.802 1.00 92.00 95 LEU A CA 1
ATOM 718 C C . LEU A 1 95 ? -1.210 0.120 13.329 1.00 92.00 95 LEU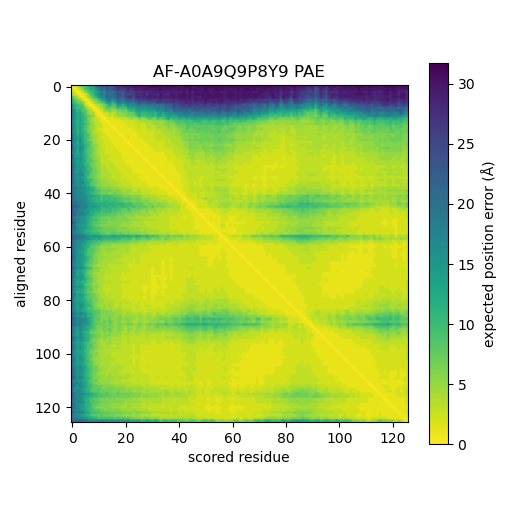 A C 1
ATOM 720 O O . LEU A 1 95 ? -1.082 0.323 12.126 1.00 92.00 95 LEU A O 1
ATOM 724 N N . PHE A 1 96 ? -0.490 0.771 14.249 1.00 93.88 96 PHE A N 1
ATOM 725 C CA . PHE A 1 96 ? 0.548 1.736 13.890 1.00 93.88 96 PHE A CA 1
ATOM 726 C C . PHE A 1 96 ? 1.579 1.121 12.943 1.00 93.88 96 PHE A C 1
ATOM 728 O O . PHE A 1 96 ? 1.872 1.712 11.906 1.00 93.88 96 PHE A O 1
ATOM 735 N N . THR A 1 97 ? 2.096 -0.067 13.264 1.00 97.00 97 THR A N 1
ATOM 736 C CA . THR A 1 97 ? 3.077 -0.744 12.411 1.00 97.00 97 THR A CA 1
ATOM 737 C C . THR A 1 97 ? 2.492 -1.084 11.045 1.00 97.00 97 THR A C 1
ATOM 739 O O . THR A 1 97 ? 3.127 -0.781 10.044 1.00 97.00 97 THR A O 1
ATOM 742 N N . LEU A 1 98 ? 1.277 -1.634 10.977 1.00 96.94 98 LEU A N 1
ATOM 743 C CA . LEU A 1 98 ? 0.639 -1.986 9.703 1.00 96.94 98 LEU A CA 1
ATOM 744 C C . LEU A 1 98 ? 0.402 -0.759 8.811 1.00 96.94 98 LEU A C 1
ATOM 746 O O . LEU A 1 98 ? 0.783 -0.754 7.642 1.00 96.94 98 LEU A O 1
ATOM 750 N N . VAL A 1 99 ? -0.174 0.310 9.366 1.00 96.00 99 VAL A N 1
ATOM 751 C CA . VAL A 1 99 ? -0.420 1.558 8.624 1.00 96.00 99 VAL A CA 1
ATOM 752 C C . VAL A 1 99 ? 0.897 2.182 8.172 1.00 96.00 99 VAL A C 1
ATOM 754 O O . VAL A 1 99 ? 1.019 2.617 7.027 1.00 96.00 99 VAL A O 1
ATOM 757 N N . ARG A 1 100 ? 1.904 2.201 9.048 1.00 97.94 100 ARG A N 1
ATOM 758 C CA . ARG A 1 100 ? 3.236 2.696 8.708 1.00 97.94 100 ARG A CA 1
ATOM 759 C C . ARG A 1 100 ? 3.859 1.887 7.574 1.00 97.94 100 ARG A C 1
ATOM 761 O O . ARG A 1 100 ? 4.354 2.494 6.632 1.00 97.94 100 ARG A O 1
ATOM 768 N N . SER A 1 101 ? 3.798 0.559 7.627 1.00 98.50 101 SER A N 1
ATOM 769 C CA . SER A 1 101 ? 4.312 -0.299 6.560 1.00 98.50 101 SER A CA 1
ATOM 770 C C . SER A 1 101 ? 3.611 -0.015 5.233 1.00 98.50 101 SER A C 1
ATOM 772 O O . SER A 1 101 ? 4.287 0.138 4.223 1.00 98.50 101 SER A O 1
ATOM 774 N N . ALA A 1 102 ? 2.289 0.182 5.216 1.00 98.25 102 ALA A N 1
ATOM 775 C CA . ALA A 1 102 ? 1.581 0.573 3.994 1.00 98.25 102 ALA A CA 1
ATOM 776 C C . ALA A 1 102 ? 2.078 1.914 3.412 1.00 98.25 102 ALA A C 1
ATOM 778 O O . ALA A 1 102 ? 2.268 2.047 2.198 1.00 98.25 102 ALA A O 1
ATOM 779 N N . ILE A 1 103 ? 2.348 2.903 4.271 1.00 98.25 103 ILE A N 1
ATOM 780 C CA . ILE A 1 103 ? 2.924 4.195 3.864 1.00 98.25 103 ILE A CA 1
ATOM 781 C C . ILE A 1 103 ? 4.355 4.020 3.335 1.00 98.25 103 ILE A C 1
ATOM 783 O O . ILE A 1 103 ? 4.717 4.620 2.327 1.00 98.25 103 ILE A O 1
ATOM 787 N N . GLU A 1 104 ? 5.179 3.199 3.982 1.00 98.62 104 GLU A N 1
ATOM 788 C CA . GLU A 1 104 ? 6.565 2.955 3.566 1.00 98.62 104 GLU A CA 1
ATOM 789 C C . GLU A 1 104 ? 6.638 2.205 2.228 1.00 98.62 104 GLU A C 1
ATOM 791 O O . GLU A 1 104 ? 7.441 2.573 1.367 1.00 98.62 104 GLU A O 1
ATOM 796 N N . MET A 1 105 ? 5.765 1.219 2.000 1.00 98.56 105 MET A N 1
ATOM 797 C CA . MET A 1 105 ? 5.701 0.489 0.729 1.00 98.56 105 MET A CA 1
ATOM 798 C C . MET A 1 105 ? 5.255 1.403 -0.418 1.00 98.56 105 MET A C 1
ATOM 800 O O . MET A 1 105 ? 5.918 1.477 -1.455 1.00 98.56 105 MET A O 1
ATOM 804 N N . THR A 1 106 ? 4.186 2.183 -0.218 1.00 97.94 106 THR A N 1
ATOM 805 C CA . THR A 1 106 ? 3.731 3.161 -1.225 1.00 97.94 106 THR A CA 1
ATOM 806 C C . THR A 1 106 ? 4.763 4.264 -1.464 1.00 97.94 106 THR A C 1
ATOM 808 O O . THR A 1 106 ? 5.025 4.628 -2.612 1.00 97.94 106 THR A O 1
ATOM 811 N N . GLY A 1 107 ? 5.407 4.756 -0.404 1.00 98.31 107 GLY A N 1
ATOM 812 C CA . GLY A 1 107 ? 6.495 5.728 -0.477 1.00 98.31 107 GLY A CA 1
ATOM 813 C C . GLY A 1 107 ? 7.696 5.209 -1.267 1.00 98.31 107 GLY A C 1
ATOM 814 O O . GLY A 1 107 ? 8.233 5.934 -2.103 1.00 98.31 107 GLY A O 1
ATOM 815 N N . THR A 1 108 ? 8.070 3.944 -1.072 1.00 98.44 108 THR A N 1
ATOM 816 C CA . THR A 1 108 ? 9.136 3.282 -1.840 1.00 98.44 108 THR A CA 1
ATOM 817 C C . THR A 1 108 ? 8.778 3.195 -3.324 1.00 98.44 108 THR A C 1
ATOM 819 O O . THR A 1 108 ? 9.588 3.559 -4.176 1.00 98.44 108 THR A O 1
ATOM 822 N N . GLY A 1 109 ? 7.542 2.811 -3.654 1.00 97.56 109 GLY A N 1
ATOM 823 C CA . GLY A 1 109 ? 7.080 2.764 -5.044 1.00 97.56 109 GLY A CA 1
ATOM 824 C C . GLY A 1 109 ? 7.116 4.143 -5.714 1.00 97.56 109 GLY A C 1
ATOM 825 O O . GLY A 1 109 ? 7.610 4.290 -6.833 1.00 97.56 109 GLY A O 1
ATOM 826 N N . LEU A 1 110 ? 6.672 5.183 -5.000 1.00 97.56 110 LEU A N 1
ATOM 827 C CA . LEU A 1 110 ? 6.759 6.568 -5.468 1.00 97.56 110 LEU A CA 1
ATOM 828 C C . LEU A 1 110 ? 8.209 7.021 -5.644 1.00 97.56 110 LEU A C 1
ATOM 830 O O . LEU A 1 110 ? 8.522 7.663 -6.643 1.00 97.56 110 LEU A O 1
ATOM 834 N N . TRP A 1 111 ? 9.102 6.675 -4.717 1.00 98.00 111 TRP A N 1
ATOM 835 C CA . TRP A 1 111 ? 10.526 6.985 -4.820 1.00 98.00 111 TRP A CA 1
ATOM 836 C C . TRP A 1 111 ? 11.148 6.392 -6.088 1.00 98.00 111 TRP A C 1
ATOM 838 O O . TRP A 1 111 ? 11.844 7.114 -6.807 1.00 98.00 111 TRP A O 1
ATOM 848 N N . ILE A 1 112 ? 10.848 5.127 -6.400 1.00 97.94 112 ILE A N 1
ATOM 849 C CA . ILE A 1 112 ? 11.320 4.451 -7.617 1.00 97.94 112 ILE A CA 1
ATOM 850 C C . ILE A 1 112 ? 10.771 5.136 -8.873 1.00 97.94 112 ILE A C 1
ATOM 852 O O . ILE A 1 112 ? 11.523 5.378 -9.812 1.00 97.94 112 ILE A O 1
ATOM 856 N N . LEU A 1 113 ? 9.479 5.479 -8.902 1.00 96.69 113 LEU A N 1
ATOM 857 C CA . LEU A 1 113 ? 8.816 6.005 -10.103 1.00 96.69 113 LEU A CA 1
ATOM 858 C C . LEU A 1 113 ? 9.009 7.505 -10.351 1.00 96.69 113 LEU A C 1
ATOM 860 O O . LEU A 1 113 ? 8.834 7.964 -11.479 1.00 96.69 113 LEU A O 1
ATOM 864 N N . GLN A 1 114 ? 9.338 8.283 -9.320 1.00 96.94 114 GLN A N 1
ATOM 865 C CA . GLN A 1 114 ? 9.375 9.745 -9.390 1.00 96.94 114 GLN 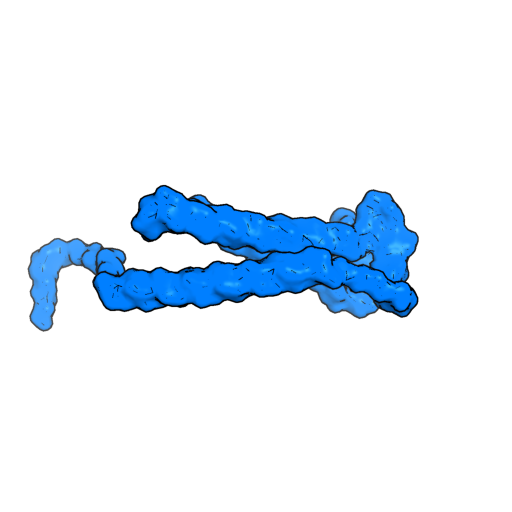A CA 1
ATOM 866 C C . GLN A 1 114 ? 10.352 10.331 -10.438 1.00 96.94 114 GLN A C 1
ATOM 868 O O . GLN A 1 114 ? 9.996 11.345 -11.052 1.00 96.94 114 GLN A O 1
ATOM 873 N N . PRO A 1 115 ? 11.562 9.780 -10.673 1.00 96.56 115 PRO A N 1
ATOM 874 C CA . PRO A 1 115 ? 12.486 10.321 -11.664 1.00 96.56 115 PRO A CA 1
ATOM 875 C C . PRO A 1 115 ? 11.947 10.243 -13.090 1.00 96.56 115 PRO A C 1
ATOM 877 O O . PRO A 1 115 ? 11.349 9.252 -13.505 1.00 96.56 115 PRO A O 1
ATOM 880 N N . ARG A 1 116 ? 12.252 11.266 -13.897 1.00 94.69 116 ARG A N 1
ATOM 881 C CA . ARG A 1 116 ? 11.960 11.249 -15.341 1.00 94.69 116 ARG A CA 1
ATOM 882 C 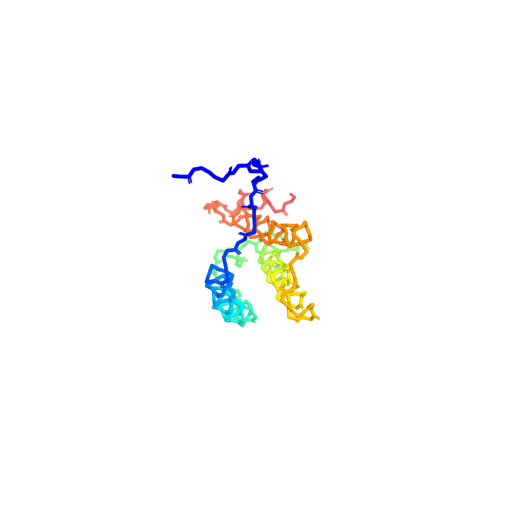C . ARG A 1 116 ? 12.927 10.347 -16.109 1.00 94.69 116 ARG A C 1
ATOM 884 O O . ARG A 1 116 ? 12.506 9.673 -17.049 1.00 94.69 116 ARG A O 1
ATOM 891 N N . SER A 1 117 ? 14.197 10.327 -15.704 1.00 96.19 117 SER A N 1
ATOM 892 C CA . SER A 1 117 ? 15.234 9.493 -16.315 1.00 96.19 117 SER A CA 1
ATOM 893 C C . SER A 1 117 ? 15.035 8.026 -15.953 1.00 96.19 117 SER A C 1
ATOM 895 O O . SER A 1 117 ? 14.788 7.708 -14.793 1.00 96.19 117 SER A O 1
ATOM 897 N N . ARG A 1 118 ? 15.177 7.132 -16.936 1.00 96.44 118 ARG A N 1
ATOM 898 C CA . ARG A 1 118 ? 15.176 5.687 -16.682 1.00 96.44 118 ARG A CA 1
ATOM 899 C C . ARG A 1 118 ? 16.357 5.280 -15.813 1.00 96.44 118 ARG A C 1
ATOM 901 O O . ARG A 1 118 ? 16.155 4.519 -14.879 1.00 96.44 118 ARG A O 1
ATOM 908 N N . ASP A 1 119 ? 17.544 5.808 -16.087 1.00 96.94 119 ASP A N 1
ATOM 909 C CA . ASP A 1 119 ? 18.768 5.424 -15.377 1.00 96.94 119 ASP A CA 1
ATOM 910 C C . ASP A 1 119 ? 18.657 5.717 -13.874 1.00 96.94 119 ASP A C 1
ATOM 912 O O . ASP A 1 119 ? 19.058 4.902 -13.048 1.00 96.94 119 ASP A O 1
ATOM 916 N N . ASP A 1 120 ? 18.003 6.824 -13.509 1.00 97.56 120 ASP A N 1
ATOM 917 C CA . ASP A 1 120 ? 17.735 7.162 -12.108 1.00 97.56 120 ASP A CA 1
ATOM 918 C C . ASP A 1 120 ? 16.728 6.197 -11.466 1.00 97.56 120 ASP A C 1
ATOM 920 O O . ASP A 1 120 ? 16.892 5.821 -10.307 1.00 97.56 120 ASP A O 1
ATOM 924 N N . ARG A 1 121 ? 15.681 5.785 -12.197 1.00 97.38 121 ARG A N 1
ATOM 925 C CA . ARG A 1 121 ? 14.718 4.787 -11.697 1.00 97.38 121 ARG A CA 1
ATOM 926 C C . ARG A 1 121 ? 15.381 3.429 -11.503 1.00 97.38 121 ARG A C 1
ATOM 928 O O . ARG A 1 121 ? 15.164 2.793 -10.480 1.00 97.38 121 ARG A O 1
ATOM 935 N N . VAL A 1 122 ? 16.229 3.031 -12.452 1.00 96.44 122 VAL A N 1
ATOM 936 C CA . VAL A 1 122 ? 17.057 1.821 -12.385 1.00 96.44 122 VAL A CA 1
ATOM 937 C C . VAL A 1 122 ? 17.946 1.870 -11.144 1.00 96.44 122 VAL A C 1
ATOM 939 O O . VAL A 1 122 ? 17.889 0.950 -10.335 1.00 96.44 122 VAL A O 1
ATOM 942 N N . LEU A 1 123 ? 18.667 2.972 -10.917 1.00 96.06 123 LEU A N 1
ATOM 943 C CA . LEU A 1 123 ? 19.511 3.148 -9.731 1.00 96.06 123 LEU A CA 1
ATOM 944 C C . LEU A 1 123 ? 18.725 3.045 -8.413 1.00 96.06 123 LEU A C 1
ATOM 946 O O . LEU A 1 123 ? 19.244 2.511 -7.441 1.00 96.06 123 LEU A O 1
ATOM 950 N N . ARG A 1 124 ? 17.481 3.537 -8.371 1.00 95.62 124 ARG A N 1
ATOM 951 C CA . ARG A 1 124 ? 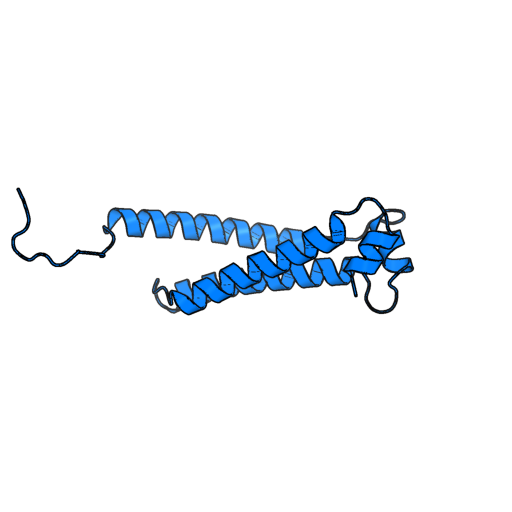16.607 3.470 -7.182 1.00 95.62 124 ARG A CA 1
ATOM 952 C C . ARG A 1 124 ? 15.945 2.109 -6.956 1.00 95.62 124 ARG A C 1
ATOM 954 O O . ARG A 1 124 ? 15.306 1.938 -5.923 1.00 95.62 124 ARG A O 1
ATOM 961 N N . SER A 1 125 ? 16.045 1.193 -7.916 1.00 94.00 125 SER A N 1
ATOM 962 C CA . SER A 1 125 ? 15.396 -0.125 -7.886 1.00 94.00 125 SER A CA 1
ATOM 963 C C . SER A 1 125 ? 16.306 -1.265 -7.408 1.00 94.00 125 SER A C 1
ATOM 965 O O . SER A 1 125 ? 15.893 -2.427 -7.441 1.00 94.00 125 SER A O 1
ATOM 967 N N . PHE A 1 126 ? 17.539 -0.926 -7.013 1.00 84.81 126 PHE A N 1
ATOM 968 C CA . PHE A 1 126 ? 18.548 -1.829 -6.455 1.00 84.81 126 PHE A CA 1
ATOM 969 C C . PHE A 1 126 ? 18.709 -1.641 -4.948 1.00 84.81 126 PHE A C 1
ATOM 971 O O . PHE A 1 126 ? 18.563 -0.489 -4.475 1.00 84.81 126 PHE A O 1
#

Radius of gyration: 20.46 Å; Cα contacts (8 Å, |Δi|>4):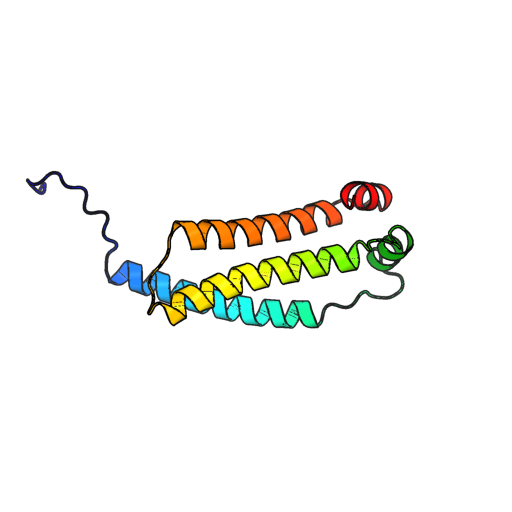 86; chains: 1; bounding box: 39×34×67 Å

Secondary structure (DSSP, 8-state):
---TT-----PPPHHHHHHHHHHHHHHHHHHHHHHHHHHT--PPTTSHHHHHHHHTTTS-HHHHHHHHHHHHHHHHHHHHHHHHHTTS---HHHHHHHHHHHHHHHHHHHHHH--SSHHHHHHHT-

Organism: NCBI:txid159612

Solvent-accessible surface area (backbone atoms only — not comparable to full-atom values): 7219 Å² total; per-residue (Å²): 136,82,76,92,77,81,70,80,79,81,72,74,52,74,70,55,53,52,53,51,51,54,52,48,52,54,49,52,55,50,47,54,56,48,52,58,50,60,77,66,66,71,88,51,87,92,36,75,58,48,54,40,28,71,75,25,74,92,65,27,52,58,58,53,38,50,53,24,49,51,53,17,50,50,30,50,49,51,44,50,52,49,27,60,77,56,73,67,47,79,58,63,70,62,46,49,51,30,52,49,48,21,52,50,30,46,49,50,36,48,62,31,62,67,51,90,50,63,69,57,24,55,63,57,68,108